Protein AF-A0AAV0P2Z0-F1 (afdb_monomer_lite)

Organism: NCBI:txid586396

Secondary structure (DSSP, 8-state):
-----PPPPPPPPP---------S--------PPPP----------------------PPPPTT--------PPPPPPPHHHHTS-HHHHHHHHHTT-S-HHHHHHHHHHHHHTT--HHHHHHHH---HHHHHHHHHHHHHHHHHHHHHS---------------------------

Foldseek 3Di:
DDDDDDDDD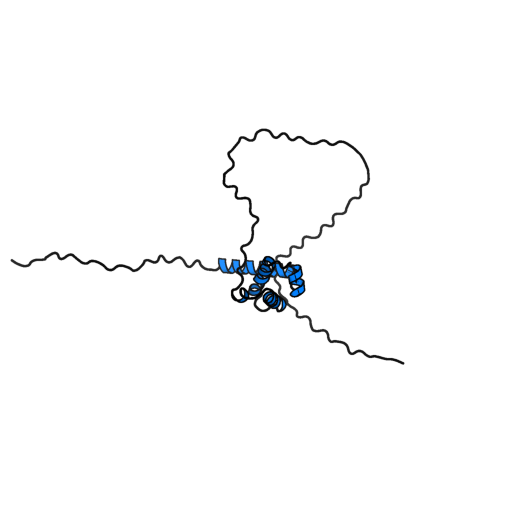DDDDDDDDPPPDDDDDPPDPPPPDDDDDDDDDDDDDDDDPPDPDDDDPDDPPPPDCPDDDDDDDDQDDQPPVCPPDDLVVLLVCLQVVPDDLLNSLSSLVVVVVVPDDQVNSCVSRVQHPVNSVCSNVVSSVVVVVVVVPPPPPDPDPCPDPDDDDDDDDDDDDDDDD

Structure (mmCIF, N/CA/C/O backbone):
data_AF-A0AAV0P2Z0-F1
#
_entry.id   AF-A0AAV0P2Z0-F1
#
loop_
_atom_site.group_PDB
_atom_site.id
_atom_site.type_symbol
_atom_site.label_atom_id
_atom_site.label_alt_id
_atom_site.label_comp_id
_atom_site.label_asym_id
_atom_site.label_entity_id
_atom_site.label_seq_id
_atom_site.pdbx_PDB_ins_code
_atom_site.Cartn_x
_atom_site.Cartn_y
_atom_site.Cartn_z
_atom_site.occupancy
_atom_site.B_iso_or_equiv
_atom_site.auth_seq_id
_atom_site.auth_comp_id
_atom_site.auth_asym_id
_atom_site.auth_atom_id
_atom_site.pdbx_PDB_model_num
ATOM 1 N N . MET A 1 1 ? -0.840 -41.538 45.263 1.00 45.88 1 MET A N 1
ATOM 2 C CA . MET A 1 1 ? 0.218 -40.565 44.922 1.00 45.88 1 MET A CA 1
ATOM 3 C C . MET A 1 1 ? 0.119 -40.271 43.436 1.00 45.88 1 MET A C 1
ATOM 5 O O . MET A 1 1 ? 0.049 -41.212 42.659 1.00 45.88 1 MET A O 1
ATOM 9 N N . LEU A 1 2 ? -0.017 -38.995 43.078 1.00 46.25 2 LEU A N 1
ATOM 10 C CA . LEU A 1 2 ? -0.238 -38.500 41.716 1.00 46.25 2 LEU A CA 1
ATOM 11 C C . LEU A 1 2 ? 1.111 -38.238 41.036 1.00 46.25 2 LEU A C 1
ATOM 13 O O . LEU A 1 2 ? 1.985 -37.640 41.659 1.00 46.25 2 LEU A O 1
ATOM 17 N N . SER A 1 3 ? 1.263 -38.606 39.764 1.00 44.09 3 SER A N 1
ATOM 18 C CA . SER A 1 3 ? 2.261 -37.979 38.892 1.00 44.09 3 SER A CA 1
ATOM 19 C C . SER A 1 3 ? 1.742 -37.924 37.455 1.00 44.09 3 SER A C 1
ATOM 21 O O . SER A 1 3 ? 1.566 -38.953 36.804 1.00 44.09 3 SER A O 1
ATOM 23 N N . LEU A 1 4 ? 1.439 -36.703 37.005 1.00 48.84 4 LEU A N 1
ATOM 24 C CA . LEU A 1 4 ? 1.208 -36.336 35.610 1.00 48.84 4 LEU A CA 1
ATOM 25 C C . LEU A 1 4 ? 2.567 -36.000 34.987 1.00 48.84 4 LEU A C 1
ATOM 27 O O . LEU A 1 4 ? 3.296 -35.175 35.536 1.00 48.84 4 LEU A O 1
ATOM 31 N N . SER A 1 5 ? 2.876 -36.561 33.818 1.00 47.69 5 SER A N 1
ATOM 32 C CA . SER A 1 5 ? 3.979 -36.082 32.981 1.00 47.69 5 SER A CA 1
ATOM 33 C C . SER A 1 5 ? 3.426 -35.555 31.659 1.00 47.69 5 SER A C 1
ATOM 35 O O . SER A 1 5 ? 2.789 -36.281 30.895 1.00 47.69 5 SER A O 1
ATOM 37 N N . ALA A 1 6 ? 3.626 -34.255 31.448 1.00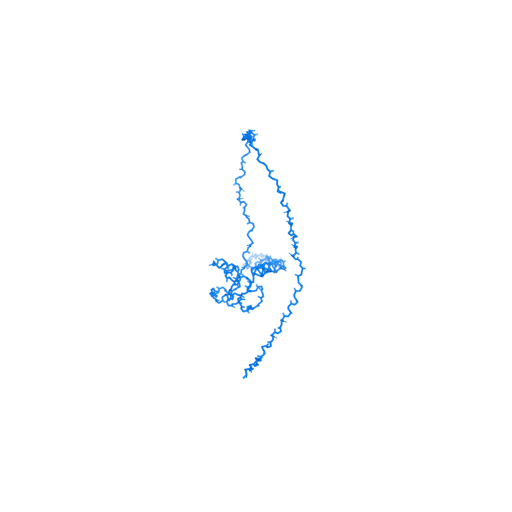 47.88 6 ALA A N 1
ATOM 38 C CA . ALA A 1 6 ? 3.255 -33.505 30.261 1.00 47.88 6 ALA A CA 1
ATOM 39 C C . ALA A 1 6 ? 4.355 -33.640 29.199 1.00 47.88 6 ALA A C 1
ATOM 41 O O . ALA A 1 6 ? 5.512 -33.310 29.458 1.00 47.88 6 ALA A O 1
ATOM 42 N N . ASN A 1 7 ? 3.997 -34.087 27.994 1.00 46.81 7 ASN A N 1
ATOM 43 C CA . ASN A 1 7 ? 4.903 -34.039 26.851 1.00 46.81 7 ASN A CA 1
ATOM 44 C C . ASN A 1 7 ? 4.871 -32.641 26.223 1.00 46.81 7 ASN A C 1
ATOM 46 O O . ASN A 1 7 ? 3.825 -32.143 25.810 1.00 46.81 7 ASN A O 1
ATOM 50 N N . ALA A 1 8 ? 6.047 -32.018 26.205 1.00 43.56 8 ALA A N 1
ATOM 51 C CA . ALA A 1 8 ? 6.292 -30.649 25.789 1.00 43.56 8 ALA A CA 1
ATOM 52 C C . ALA A 1 8 ? 6.184 -30.450 24.265 1.00 43.56 8 ALA A C 1
ATOM 54 O O . ALA A 1 8 ? 6.643 -31.266 23.463 1.00 43.56 8 ALA A O 1
ATOM 55 N N . LEU A 1 9 ? 5.610 -29.304 23.894 1.00 44.38 9 LEU A N 1
ATOM 56 C CA . LEU A 1 9 ? 5.607 -28.725 22.553 1.00 44.38 9 LEU A CA 1
ATOM 57 C C . LEU A 1 9 ? 7.041 -28.415 22.095 1.00 44.38 9 LEU A C 1
ATOM 59 O O . LEU A 1 9 ? 7.838 -27.841 22.837 1.00 44.38 9 LEU A O 1
ATOM 63 N N . LYS A 1 10 ? 7.354 -28.772 20.848 1.00 52.59 10 LYS A N 1
ATOM 64 C CA . LYS A 1 10 ? 8.613 -28.421 20.178 1.00 52.59 10 LYS A CA 1
ATOM 65 C C . LYS A 1 10 ? 8.520 -26.970 19.678 1.00 52.59 10 LYS A C 1
ATOM 67 O O . LYS A 1 10 ? 7.535 -26.653 19.010 1.00 52.59 10 LYS A O 1
ATOM 72 N N . PRO A 1 11 ? 9.501 -26.093 19.950 1.00 46.03 11 PRO A N 1
ATOM 73 C CA . PRO A 1 11 ? 9.499 -24.740 19.408 1.00 46.03 11 PRO A CA 1
ATOM 74 C C . PRO A 1 11 ? 9.797 -24.769 17.905 1.00 46.03 11 PRO A C 1
ATOM 76 O O . PRO A 1 11 ? 10.810 -25.316 17.468 1.00 46.03 11 PRO A O 1
ATOM 79 N N . ILE A 1 12 ? 8.896 -24.178 17.119 1.00 44.00 12 ILE A N 1
ATOM 80 C CA . ILE A 1 12 ? 9.106 -23.896 15.699 1.00 44.00 12 ILE A CA 1
ATOM 81 C C . ILE A 1 12 ? 10.255 -22.896 15.581 1.00 44.00 12 ILE A C 1
ATOM 83 O O . ILE A 1 12 ? 10.275 -21.845 16.218 1.00 44.00 12 ILE A O 1
ATOM 87 N N . THR A 1 13 ? 11.228 -23.283 14.771 1.00 43.44 13 THR A N 1
ATOM 88 C CA . THR A 1 13 ? 12.449 -22.560 14.447 1.00 43.44 13 THR A CA 1
ATOM 89 C C . THR A 1 13 ? 12.164 -21.190 13.839 1.00 43.44 13 THR A C 1
ATOM 91 O O . THR A 1 13 ? 11.443 -21.069 12.849 1.00 43.44 13 THR A O 1
ATOM 94 N N . THR A 1 14 ? 12.799 -20.175 14.414 1.00 42.44 14 THR A N 1
ATOM 95 C CA . THR A 1 14 ? 12.869 -18.788 13.953 1.00 42.44 14 THR A CA 1
ATOM 96 C C . THR A 1 14 ? 13.442 -18.709 12.535 1.00 42.44 14 THR A C 1
ATOM 98 O O . THR A 1 14 ? 14.584 -19.106 12.299 1.00 42.44 14 THR A O 1
ATOM 101 N N . PHE A 1 15 ? 12.667 -18.181 11.587 1.00 42.44 15 PHE A N 1
ATOM 102 C CA . PHE A 1 15 ? 13.142 -17.896 10.235 1.00 42.44 15 PHE A CA 1
ATOM 103 C C . PHE A 1 15 ? 13.958 -16.597 10.260 1.00 42.44 15 PHE A C 1
ATOM 105 O O . PHE A 1 15 ? 13.453 -15.517 10.568 1.00 42.44 15 PHE A O 1
ATOM 112 N N . ASN A 1 16 ? 15.251 -16.732 9.989 1.00 41.06 16 ASN A N 1
ATOM 113 C CA . ASN A 1 16 ? 16.243 -15.669 10.016 1.00 41.06 16 ASN A CA 1
ATOM 114 C C . ASN A 1 16 ? 16.204 -14.909 8.675 1.00 41.06 16 ASN A C 1
ATOM 116 O O . ASN A 1 16 ? 16.797 -15.358 7.697 1.00 41.06 16 ASN A O 1
ATOM 120 N N . HIS A 1 17 ? 15.492 -13.780 8.599 1.00 43.38 17 HIS A N 1
ATOM 121 C CA . HIS A 1 17 ? 15.587 -12.865 7.455 1.00 43.38 17 HIS A CA 1
ATOM 122 C C . HIS A 1 17 ? 16.715 -11.857 7.694 1.00 43.38 17 HIS A C 1
ATOM 124 O O . HIS A 1 17 ? 16.519 -10.768 8.231 1.00 43.38 17 HIS A O 1
ATOM 130 N N . SER A 1 18 ? 17.918 -12.214 7.251 1.00 47.91 18 SER A N 1
ATOM 131 C CA . SER A 1 18 ? 19.000 -11.264 7.022 1.00 47.91 18 SER A CA 1
ATOM 132 C C . SER A 1 18 ? 18.674 -10.418 5.787 1.00 47.91 18 SER A C 1
ATOM 134 O O . SER A 1 18 ? 19.038 -10.777 4.671 1.00 47.91 18 SER A O 1
ATOM 136 N N . ASN A 1 19 ? 17.984 -9.293 5.976 1.00 42.59 19 ASN A N 1
ATOM 137 C CA . ASN A 1 19 ? 17.942 -8.221 4.983 1.00 42.59 19 ASN A CA 1
ATOM 138 C C . ASN A 1 19 ? 18.667 -7.002 5.557 1.00 42.59 19 ASN A C 1
ATOM 140 O O . ASN A 1 19 ? 18.075 -6.093 6.139 1.00 42.59 19 ASN A O 1
ATOM 144 N N . SER A 1 20 ? 19.991 -7.024 5.411 1.00 46.59 20 SER A N 1
ATOM 145 C CA . SER A 1 20 ? 20.863 -5.882 5.659 1.00 46.59 20 SER A CA 1
ATOM 146 C C . SER A 1 20 ? 20.622 -4.815 4.594 1.00 46.59 20 SER A C 1
ATOM 148 O O . SER A 1 20 ? 21.234 -4.839 3.533 1.00 46.59 20 SER A O 1
ATOM 150 N N . PHE A 1 21 ? 19.756 -3.853 4.903 1.00 43.78 21 PHE A N 1
ATOM 151 C CA . PHE A 1 21 ? 19.777 -2.524 4.295 1.00 43.78 21 PHE A CA 1
ATOM 152 C C . PHE A 1 21 ? 19.725 -1.486 5.416 1.00 43.78 21 PHE A C 1
ATOM 154 O O . PHE A 1 21 ? 18.682 -0.954 5.793 1.00 43.78 21 PHE A O 1
ATOM 161 N N . SER A 1 22 ? 20.897 -1.252 5.994 1.00 45.34 22 SER A N 1
ATOM 162 C CA . SER A 1 22 ? 21.173 -0.194 6.956 1.00 45.34 22 SER A CA 1
ATOM 163 C C . SER A 1 22 ? 21.540 1.067 6.180 1.00 45.34 22 SER A C 1
ATOM 165 O O . SER A 1 22 ? 22.601 1.069 5.570 1.00 45.34 22 SER A O 1
ATOM 167 N N . ALA A 1 23 ? 20.698 2.109 6.197 1.00 46.31 23 ALA A N 1
ATOM 168 C CA . ALA A 1 23 ? 21.138 3.514 6.102 1.00 46.31 23 ALA A CA 1
ATOM 169 C C . ALA A 1 23 ? 19.986 4.542 6.173 1.00 46.31 23 ALA A C 1
ATOM 171 O O . ALA A 1 23 ? 19.987 5.461 5.377 1.00 46.31 23 ALA A O 1
ATOM 172 N N . PHE A 1 24 ? 19.025 4.456 7.106 1.00 47.22 24 PHE A N 1
ATOM 173 C CA . PHE A 1 24 ? 18.215 5.646 7.490 1.00 47.22 24 PHE A CA 1
ATOM 174 C C . PHE A 1 24 ? 17.777 5.648 8.964 1.00 47.22 24 PHE A C 1
ATOM 176 O O . PHE A 1 24 ? 16.873 6.379 9.356 1.00 47.22 24 PHE A O 1
ATOM 183 N N . LEU A 1 25 ? 18.428 4.850 9.813 1.00 42.69 25 LEU A N 1
ATOM 184 C CA . LEU A 1 25 ? 18.279 4.981 11.258 1.00 42.69 25 LEU A CA 1
ATOM 185 C C . LEU A 1 25 ? 19.440 5.832 11.756 1.00 42.69 25 LEU A C 1
ATOM 187 O O . LEU A 1 25 ? 20.512 5.310 12.043 1.00 42.69 25 LEU A O 1
ATOM 191 N N . ASN A 1 26 ? 19.227 7.142 11.830 1.00 38.78 26 ASN A N 1
ATOM 192 C CA . ASN A 1 26 ? 19.928 7.937 12.822 1.00 38.78 26 ASN A CA 1
ATOM 193 C C . ASN A 1 26 ? 19.068 7.873 14.095 1.00 38.78 26 ASN A C 1
ATOM 195 O O . ASN A 1 26 ? 18.003 8.493 14.125 1.00 38.78 26 ASN A O 1
ATOM 199 N N . PRO A 1 27 ? 19.428 7.075 15.115 1.00 47.97 27 PRO A N 1
ATOM 200 C CA . PRO A 1 27 ? 18.767 7.162 16.400 1.00 47.97 27 PRO A CA 1
ATOM 201 C C . PRO A 1 27 ? 19.290 8.433 17.066 1.00 47.97 27 PRO A C 1
ATOM 203 O O . PRO A 1 27 ? 20.415 8.466 17.560 1.00 47.97 27 PRO A O 1
ATOM 206 N N . HIS A 1 28 ? 18.504 9.508 17.069 1.00 55.06 28 HIS A N 1
ATOM 207 C CA . HIS A 1 28 ? 18.807 10.602 17.982 1.00 55.06 28 HIS A CA 1
ATOM 208 C C . HIS A 1 28 ? 18.754 10.041 19.413 1.00 55.06 28 HIS A C 1
ATOM 210 O O . HIS A 1 28 ? 17.731 9.457 19.786 1.00 55.06 28 HIS A O 1
ATOM 216 N N . PRO A 1 29 ? 19.828 10.161 20.213 1.00 53.25 29 PRO A N 1
ATOM 217 C CA . PRO A 1 29 ? 19.773 9.771 21.609 1.00 53.25 29 PRO A CA 1
ATOM 218 C C . PRO A 1 29 ? 18.743 10.656 22.314 1.00 53.25 29 PRO A C 1
ATOM 220 O O . PRO A 1 29 ? 18.735 11.877 22.150 1.00 53.25 29 PRO A O 1
ATOM 223 N N . LEU A 1 30 ? 17.863 10.026 23.092 1.00 48.97 30 LEU A N 1
ATOM 224 C CA . LEU A 1 30 ? 16.993 10.710 24.037 1.00 48.97 30 LEU A CA 1
ATOM 225 C C . LEU A 1 30 ? 17.874 11.526 24.987 1.00 48.97 30 LEU A C 1
ATOM 227 O O . LEU A 1 30 ? 18.504 10.978 25.891 1.00 48.97 30 LEU A O 1
ATOM 231 N N . PHE A 1 31 ? 17.928 12.839 24.787 1.00 47.12 31 PHE A N 1
ATOM 232 C CA . PHE A 1 31 ? 18.465 13.741 25.791 1.00 47.12 31 PHE A CA 1
ATOM 233 C C . PHE A 1 31 ? 17.485 13.757 26.968 1.00 47.12 31 PHE A C 1
ATOM 235 O O . PHE A 1 31 ? 16.482 14.469 26.953 1.00 47.12 31 PHE A O 1
ATOM 242 N N . LEU A 1 32 ? 17.765 12.943 27.992 1.00 48.91 32 LEU A N 1
ATOM 243 C CA . LEU A 1 32 ? 17.228 13.162 29.330 1.00 48.91 32 LEU A CA 1
ATOM 244 C C . LEU A 1 32 ? 17.752 14.516 29.814 1.00 48.91 32 LEU A C 1
ATOM 246 O O . LEU A 1 32 ? 18.922 14.651 30.165 1.00 48.91 32 LEU A O 1
ATOM 250 N N . ILE A 1 33 ? 16.883 15.520 29.826 1.00 50.56 33 ILE A N 1
ATOM 251 C CA . ILE A 1 33 ? 17.165 16.803 30.463 1.00 50.56 33 ILE A CA 1
ATOM 252 C C . ILE A 1 33 ? 16.836 16.653 31.960 1.00 50.56 33 ILE A C 1
ATOM 254 O O . ILE A 1 33 ? 15.687 16.346 32.301 1.00 50.56 33 ILE A O 1
ATOM 258 N N . PRO A 1 34 ? 17.798 16.857 32.879 1.00 54.50 34 PRO A N 1
ATOM 259 C CA . PRO A 1 34 ? 17.517 16.913 34.308 1.00 54.50 34 PRO A CA 1
ATOM 260 C C . PRO A 1 34 ? 16.685 18.160 34.618 1.00 54.50 34 PRO A C 1
ATOM 262 O O . PRO A 1 34 ? 17.034 19.263 34.205 1.00 54.50 34 PRO A O 1
ATOM 265 N N . HIS A 1 35 ? 15.599 17.996 35.372 1.00 53.81 35 HIS A N 1
ATOM 266 C CA . HIS A 1 35 ? 14.813 19.110 35.898 1.00 53.81 35 HIS A CA 1
ATOM 267 C C . HIS A 1 35 ? 15.535 19.726 37.111 1.00 53.81 35 HIS A C 1
ATOM 269 O O . HIS A 1 35 ? 15.689 19.031 38.120 1.00 53.81 35 HIS A O 1
ATOM 275 N N . PRO A 1 36 ? 15.932 21.013 37.101 1.00 54.72 36 PRO A N 1
ATOM 276 C CA . PRO A 1 36 ? 16.299 21.698 38.330 1.00 54.72 36 PRO A CA 1
ATOM 277 C C . PRO A 1 36 ? 15.035 22.112 39.094 1.00 54.72 36 PRO A C 1
ATOM 279 O O . PRO A 1 36 ? 14.218 22.917 38.646 1.00 54.72 36 PRO A O 1
ATOM 282 N N . ARG A 1 37 ? 14.889 21.533 40.284 1.00 48.78 37 ARG A N 1
ATOM 283 C CA . ARG A 1 37 ? 13.874 21.861 41.283 1.00 48.78 37 ARG A CA 1
ATOM 284 C C . ARG A 1 37 ? 14.282 23.138 42.015 1.00 48.78 37 ARG A C 1
ATOM 286 O O . ARG A 1 37 ? 14.975 23.051 43.020 1.00 48.78 37 ARG A O 1
ATOM 293 N N . ASN A 1 38 ? 13.799 24.295 41.568 1.00 50.66 38 ASN A N 1
ATOM 294 C CA . ASN A 1 38 ? 13.936 25.541 42.325 1.00 50.66 38 ASN A CA 1
ATOM 295 C C . ASN A 1 38 ? 12.559 26.056 42.751 1.00 50.66 38 ASN A C 1
ATOM 297 O O . ASN A 1 38 ? 11.789 26.611 41.974 1.00 50.66 38 ASN A O 1
ATOM 301 N N . SER A 1 39 ? 12.276 25.839 44.033 1.00 45.78 39 SER A N 1
ATOM 302 C CA . SER A 1 39 ? 11.273 26.558 44.810 1.00 45.78 39 SER A CA 1
ATOM 303 C C . SER A 1 39 ? 11.713 28.012 44.993 1.00 45.78 39 SER A C 1
ATOM 305 O O . SER A 1 39 ? 12.849 28.243 45.398 1.00 45.78 39 SER A O 1
ATOM 307 N N . THR A 1 40 ? 10.826 28.976 44.728 1.00 47.41 40 THR A N 1
ATOM 308 C CA . THR A 1 40 ? 10.463 30.082 45.644 1.00 47.41 40 THR A CA 1
ATOM 309 C C . THR A 1 40 ? 9.533 31.087 44.953 1.00 47.41 40 THR A C 1
ATOM 311 O O . THR A 1 40 ? 9.791 31.560 43.850 1.00 47.41 40 THR A O 1
ATOM 314 N N . LEU A 1 41 ? 8.435 31.424 45.639 1.00 49.25 41 LEU A N 1
ATOM 315 C CA . LEU A 1 41 ? 7.559 32.556 45.337 1.00 49.25 41 LEU A CA 1
ATOM 316 C C . LEU A 1 41 ? 8.367 33.854 45.241 1.00 49.25 41 LEU A C 1
ATOM 318 O O . LEU A 1 41 ? 9.074 34.127 46.204 1.00 49.25 41 LEU A O 1
ATOM 322 N N . LYS A 1 42 ? 8.128 34.697 44.219 1.00 51.38 42 LYS A N 1
ATOM 323 C CA . LYS A 1 42 ? 7.935 36.159 44.367 1.00 51.38 42 LYS A CA 1
ATOM 324 C C . LYS A 1 42 ? 7.086 36.740 43.229 1.00 51.38 42 LYS A C 1
ATOM 326 O O . LYS A 1 42 ? 7.298 36.503 42.048 1.00 51.38 42 LYS A O 1
ATOM 331 N N . THR A 1 43 ? 6.117 37.531 43.659 1.00 48.09 43 THR A N 1
ATOM 332 C CA . THR A 1 43 ? 5.215 38.418 42.925 1.00 48.09 43 THR A CA 1
ATOM 333 C C . THR A 1 43 ? 5.951 39.515 42.140 1.00 48.09 43 THR A C 1
ATOM 335 O O . THR A 1 43 ? 6.863 40.109 42.714 1.00 48.09 43 THR A O 1
ATOM 338 N N . LYS A 1 44 ? 5.462 39.893 40.945 1.00 43.47 44 LYS A N 1
ATOM 339 C CA . LYS A 1 44 ? 4.997 41.257 40.565 1.00 43.47 44 LYS A CA 1
ATOM 340 C C . LYS A 1 44 ? 5.162 41.588 39.069 1.00 43.47 44 LYS A C 1
ATOM 342 O O . LYS A 1 44 ? 6.159 41.270 38.438 1.00 43.47 44 LYS A O 1
ATOM 347 N N . THR A 1 45 ? 4.150 42.329 38.606 1.00 50.06 45 THR A N 1
ATOM 348 C CA . THR A 1 45 ? 4.093 43.281 37.479 1.00 50.06 45 THR A CA 1
ATOM 349 C C . THR A 1 45 ? 4.130 42.747 36.045 1.00 50.06 45 THR A C 1
ATOM 351 O O . THR A 1 45 ? 5.173 42.533 35.443 1.00 50.06 45 THR A O 1
ATOM 354 N N . SER A 1 46 ? 2.918 42.674 35.484 1.00 53.22 46 SER A N 1
ATOM 355 C CA . SER A 1 46 ? 2.596 42.755 34.059 1.00 53.22 46 SER A CA 1
ATOM 356 C C . SER A 1 46 ? 3.219 44.004 33.425 1.00 53.22 46 SER A C 1
ATOM 358 O O . SER A 1 46 ? 2.778 45.118 33.703 1.00 53.22 46 SER A O 1
ATOM 360 N N . ALA A 1 47 ? 4.166 43.809 32.512 1.00 53.81 47 ALA A N 1
ATOM 361 C CA . ALA A 1 47 ? 4.561 44.808 31.528 1.00 53.81 47 ALA A CA 1
ATOM 362 C C . ALA A 1 47 ? 4.391 44.190 30.134 1.00 53.81 47 ALA A C 1
ATOM 364 O O . ALA A 1 47 ? 5.161 43.329 29.716 1.00 53.81 47 ALA A O 1
ATOM 365 N N . LYS A 1 48 ? 3.329 44.599 29.436 1.00 61.88 48 LYS A N 1
ATOM 366 C CA . LYS A 1 48 ? 3.123 44.318 28.011 1.00 61.88 48 LYS A CA 1
ATOM 367 C C . LYS A 1 48 ? 4.097 45.201 27.220 1.00 61.88 48 LYS A C 1
ATOM 369 O O . LYS A 1 48 ? 4.002 46.420 27.375 1.00 61.88 48 LYS A O 1
ATOM 374 N N . PRO A 1 49 ? 4.981 44.678 26.357 1.00 54.22 49 PRO A N 1
ATOM 375 C CA . PRO A 1 49 ? 5.629 45.527 25.371 1.00 54.22 49 PRO A CA 1
ATOM 376 C C . PRO A 1 49 ? 4.621 45.833 24.253 1.00 54.22 49 PRO A C 1
ATOM 378 O O . PRO A 1 49 ? 4.262 44.968 23.458 1.00 54.22 49 PRO A O 1
ATOM 381 N N . ASN A 1 50 ? 4.128 47.072 24.228 1.00 50.25 50 ASN A N 1
ATOM 382 C CA . ASN A 1 50 ? 3.400 47.641 23.097 1.00 50.25 50 ASN A CA 1
ATOM 383 C C . ASN A 1 50 ? 4.423 47.975 22.001 1.00 50.25 50 ASN A C 1
ATOM 385 O O . ASN A 1 50 ? 5.089 49.006 22.068 1.00 50.25 50 ASN A O 1
ATOM 389 N N . ILE A 1 51 ? 4.612 47.065 21.044 1.00 61.59 51 ILE A N 1
ATOM 390 C CA . ILE A 1 51 ? 5.499 47.286 19.898 1.00 61.59 51 ILE A CA 1
ATOM 391 C C . ILE A 1 51 ? 4.671 47.946 18.794 1.00 61.59 51 ILE A C 1
ATOM 393 O O . ILE A 1 51 ? 4.039 47.279 17.978 1.00 61.59 51 ILE A O 1
ATOM 397 N N . SER A 1 52 ? 4.671 49.276 18.785 1.00 57.56 52 SER A N 1
ATOM 398 C CA . SER A 1 52 ? 4.151 50.083 17.682 1.00 57.56 52 SER A CA 1
ATOM 399 C C . SER A 1 52 ? 5.160 50.069 16.528 1.00 57.56 52 SER A C 1
ATOM 401 O O . SER A 1 52 ? 6.100 50.860 16.518 1.00 57.56 52 SER A O 1
ATOM 403 N N . ALA A 1 53 ? 4.993 49.174 15.553 1.00 57.09 53 ALA A N 1
ATOM 404 C CA . ALA A 1 53 ? 5.755 49.213 14.304 1.00 57.09 53 ALA A CA 1
ATOM 405 C C . ALA A 1 53 ? 4.990 50.048 13.265 1.00 57.09 53 ALA A C 1
ATOM 407 O O . ALA A 1 53 ? 4.035 49.583 12.647 1.00 57.09 53 ALA A O 1
ATOM 408 N N . SER A 1 54 ? 5.400 51.307 13.113 1.00 57.50 54 SER A N 1
ATOM 409 C CA . SER A 1 54 ? 4.893 52.232 12.101 1.00 57.50 54 SER A CA 1
ATOM 410 C C . SER A 1 54 ? 5.793 52.202 10.859 1.00 57.50 54 SER A C 1
ATOM 412 O O . SER A 1 54 ? 7.007 52.344 10.983 1.00 57.50 54 SER A O 1
ATOM 414 N N . LEU A 1 55 ? 5.152 52.082 9.688 1.00 56.88 55 LEU A N 1
ATOM 415 C CA . LEU A 1 55 ? 5.614 52.453 8.337 1.00 56.88 55 LEU A CA 1
ATOM 416 C C . LEU A 1 55 ? 6.640 51.535 7.644 1.00 56.88 55 LEU A C 1
ATOM 418 O O . LEU A 1 55 ? 7.817 51.858 7.513 1.00 56.88 55 LEU A O 1
ATOM 422 N N . ILE A 1 56 ? 6.138 50.451 7.045 1.00 63.91 56 ILE A N 1
ATOM 423 C CA . ILE A 1 56 ? 6.743 49.863 5.838 1.00 63.91 56 ILE A CA 1
ATOM 424 C C . ILE A 1 56 ? 6.051 50.519 4.625 1.00 63.91 56 ILE A C 1
ATOM 426 O O . ILE A 1 56 ? 4.816 50.560 4.609 1.00 63.91 56 ILE A O 1
ATOM 430 N N . PRO A 1 57 ? 6.781 51.040 3.617 1.00 59.12 57 PRO A N 1
ATOM 431 C CA . PRO A 1 57 ? 6.180 51.558 2.390 1.00 59.12 57 PRO A CA 1
ATOM 432 C C . PRO A 1 57 ? 5.332 50.480 1.708 1.00 59.12 57 PRO A C 1
ATOM 434 O O . PRO A 1 57 ? 5.778 49.345 1.531 1.00 59.12 57 PRO A O 1
ATOM 437 N N . ALA A 1 58 ? 4.102 50.838 1.336 1.00 60.47 58 ALA A N 1
ATOM 438 C CA . ALA A 1 58 ? 3.144 49.953 0.690 1.00 60.47 58 ALA A CA 1
ATOM 439 C C . ALA A 1 58 ? 3.626 49.552 -0.713 1.00 60.47 58 ALA A C 1
ATOM 441 O O . ALA A 1 58 ? 3.309 50.203 -1.705 1.00 60.47 58 ALA A O 1
ATOM 442 N N . ASN A 1 59 ? 4.383 48.461 -0.802 1.00 66.50 59 ASN A N 1
ATOM 443 C CA . ASN A 1 59 ? 4.536 47.744 -2.058 1.00 66.50 59 ASN A CA 1
ATOM 444 C C . ASN A 1 59 ? 3.270 46.884 -2.243 1.00 66.50 59 ASN A C 1
ATOM 446 O O . ASN A 1 59 ? 2.906 46.169 -1.302 1.00 66.50 59 ASN A O 1
ATOM 450 N N . PRO A 1 60 ? 2.558 46.946 -3.385 1.00 69.25 60 PRO A N 1
ATOM 451 C CA . PRO A 1 60 ? 1.384 46.108 -3.586 1.00 69.25 60 PRO A CA 1
ATOM 452 C C . PRO A 1 60 ? 1.799 44.633 -3.470 1.00 69.25 60 PRO A C 1
ATOM 454 O O . PRO A 1 60 ? 2.754 44.220 -4.138 1.00 69.25 60 PRO A O 1
ATOM 457 N N . PRO A 1 61 ? 1.128 43.826 -2.626 1.00 64.81 61 PRO A N 1
ATOM 458 C CA . PRO A 1 61 ? 1.473 42.422 -2.491 1.00 64.81 61 PRO A CA 1
ATOM 459 C C . PRO A 1 61 ? 1.297 41.730 -3.851 1.00 64.81 61 PRO A C 1
ATOM 461 O O . PRO A 1 61 ? 0.294 41.968 -4.537 1.00 64.81 61 PRO A O 1
ATOM 464 N N . PRO A 1 62 ? 2.252 40.884 -4.277 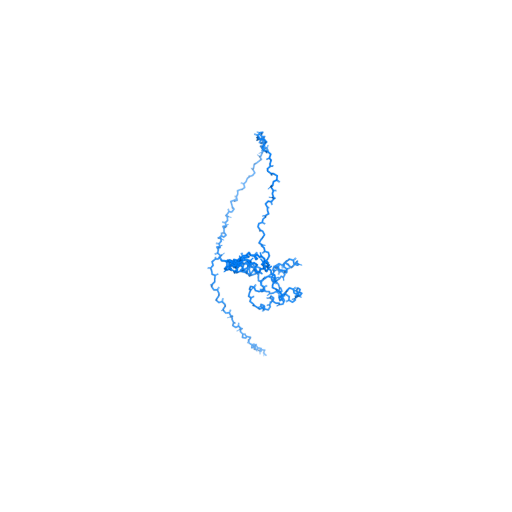1.00 65.94 62 PRO A N 1
ATOM 465 C CA . PRO A 1 62 ? 2.113 40.130 -5.514 1.00 65.94 62 PRO A CA 1
ATOM 466 C C . PRO A 1 62 ? 0.832 39.288 -5.448 1.00 65.94 62 PRO A C 1
ATOM 468 O O . PRO A 1 62 ? 0.637 38.504 -4.523 1.00 65.94 62 PRO A O 1
ATOM 471 N N . LYS A 1 63 ? -0.043 39.433 -6.451 1.00 67.00 63 LYS A N 1
ATOM 472 C CA . LYS A 1 63 ? -1.363 38.772 -6.546 1.00 67.00 63 LYS A CA 1
ATOM 473 C C . LYS A 1 63 ? -1.312 37.237 -6.705 1.00 67.00 63 LYS A C 1
ATOM 475 O O . LYS A 1 63 ? -2.326 36.633 -7.020 1.00 67.00 63 LYS A O 1
ATOM 480 N N . ASN A 1 64 ? -0.160 36.602 -6.488 1.00 63.00 64 ASN A N 1
ATOM 481 C CA . ASN A 1 64 ? 0.049 35.164 -6.677 1.00 63.00 64 ASN A CA 1
ATOM 482 C C . ASN A 1 64 ? 0.728 34.508 -5.466 1.00 63.00 64 ASN A C 1
ATOM 484 O O . ASN A 1 64 ? 1.625 33.682 -5.618 1.00 63.00 64 ASN A O 1
ATOM 488 N N . LEU A 1 65 ? 0.305 34.855 -4.249 1.00 64.88 65 LEU A N 1
ATOM 489 C CA . LEU A 1 65 ? 0.624 34.043 -3.075 1.00 64.88 65 LEU A CA 1
ATOM 490 C C . LEU A 1 65 ? -0.298 32.817 -3.074 1.00 64.88 65 LEU A C 1
ATOM 492 O O . LEU A 1 65 ? -1.295 32.774 -2.358 1.00 64.88 65 LEU A O 1
ATOM 496 N N . GLN A 1 66 ? 0.019 31.825 -3.913 1.00 73.44 66 GLN A N 1
ATOM 497 C CA . GLN A 1 66 ? -0.466 30.464 -3.686 1.00 73.44 66 GLN A CA 1
ATOM 498 C C . GLN A 1 66 ? -0.056 30.097 -2.251 1.00 73.44 66 GLN A C 1
ATOM 500 O O . GLN A 1 66 ? 1.139 30.156 -1.942 1.00 73.44 66 GLN A O 1
ATOM 505 N N . PRO A 1 67 ? -1.005 29.802 -1.345 1.00 80.06 67 PRO A N 1
ATOM 506 C CA . PRO A 1 67 ? -0.658 29.435 0.017 1.00 80.06 67 PRO A CA 1
ATOM 507 C C . PRO A 1 67 ? 0.266 28.223 -0.039 1.00 80.06 67 PRO A C 1
ATOM 509 O O . PRO A 1 67 ? -0.026 27.268 -0.761 1.00 80.06 67 PRO A O 1
ATOM 512 N N . TYR A 1 68 ? 1.381 28.286 0.695 1.00 80.69 68 TYR A N 1
ATOM 513 C CA . TYR A 1 68 ? 2.325 27.181 0.809 1.00 80.69 68 TYR A CA 1
ATOM 514 C C . TYR A 1 68 ? 1.551 25.902 1.127 1.00 80.69 68 TYR A C 1
ATOM 516 O O . TYR A 1 68 ? 0.972 25.758 2.205 1.00 80.69 68 TYR A O 1
ATOM 524 N N . GLN A 1 69 ? 1.504 24.995 0.156 1.00 82.94 69 GLN A N 1
ATOM 525 C CA . GLN A 1 69 ? 0.994 23.658 0.372 1.00 82.94 69 GLN A CA 1
ATOM 526 C C . GLN A 1 69 ? 2.166 22.831 0.893 1.00 82.94 69 GLN A C 1
ATOM 528 O O . GLN A 1 69 ? 3.191 22.750 0.210 1.00 82.94 69 GLN A O 1
ATOM 533 N N . PRO A 1 70 ? 2.046 22.212 2.080 1.00 81.25 70 PRO A N 1
ATOM 534 C CA . PRO A 1 70 ? 2.997 21.199 2.501 1.00 81.25 70 PRO A CA 1
ATOM 535 C C . PRO A 1 70 ? 3.154 20.168 1.387 1.00 81.25 70 PRO A C 1
ATOM 537 O O . PRO A 1 70 ? 2.165 19.788 0.753 1.00 81.25 70 PRO A O 1
ATOM 540 N N . PHE A 1 71 ? 4.385 19.720 1.152 1.00 61.94 71 PHE A N 1
ATOM 541 C CA . PHE A 1 71 ? 4.652 18.702 0.147 1.00 61.94 71 PHE A CA 1
ATOM 542 C C . PHE A 1 71 ? 3.797 17.462 0.432 1.00 61.94 71 PHE A C 1
ATOM 544 O O . PHE A 1 71 ? 3.974 16.785 1.445 1.00 61.94 71 PHE A O 1
ATOM 551 N N . ARG A 1 72 ? 2.843 17.188 -0.460 1.00 63.88 72 ARG A N 1
ATOM 552 C CA . ARG A 1 72 ? 2.080 15.943 -0.472 1.00 63.88 72 ARG A CA 1
ATOM 553 C C . ARG A 1 72 ? 2.694 15.078 -1.561 1.00 63.88 72 ARG A C 1
ATOM 555 O O . ARG A 1 72 ? 2.558 15.442 -2.730 1.00 63.88 72 ARG A O 1
ATOM 562 N N . PRO A 1 73 ? 3.396 13.989 -1.213 1.00 59.28 73 PRO A N 1
ATOM 563 C CA . PRO A 1 73 ? 3.911 13.096 -2.232 1.00 59.28 73 PRO A CA 1
ATOM 564 C C . PRO A 1 73 ? 2.758 12.615 -3.123 1.00 59.28 73 PRO A C 1
ATOM 566 O O . PRO A 1 73 ? 1.655 12.371 -2.615 1.00 59.28 73 PRO A O 1
ATOM 569 N N . PRO A 1 74 ? 2.982 12.519 -4.445 1.00 64.12 74 PRO A N 1
ATOM 570 C CA . PRO A 1 74 ? 1.974 11.997 -5.349 1.00 64.12 74 PRO A CA 1
ATOM 571 C C . PRO A 1 74 ? 1.597 10.579 -4.895 1.00 64.12 74 PRO A C 1
ATOM 573 O O . PRO A 1 74 ? 2.482 9.803 -4.523 1.00 64.12 74 PRO A O 1
ATOM 576 N N . PRO A 1 75 ? 0.301 10.233 -4.870 1.00 65.12 75 PRO A N 1
ATOM 577 C CA . PRO A 1 75 ? -0.117 8.900 -4.475 1.00 65.12 75 PRO A CA 1
ATOM 578 C C . PRO A 1 75 ? 0.458 7.879 -5.458 1.00 65.12 75 PRO A C 1
ATOM 580 O O . PRO A 1 75 ? 0.262 8.011 -6.667 1.00 65.12 75 PRO A O 1
ATOM 583 N N . SER A 1 76 ? 1.132 6.849 -4.942 1.00 68.94 76 SER A N 1
ATOM 584 C CA . SER A 1 76 ? 1.506 5.691 -5.753 1.00 68.94 76 SER A CA 1
ATOM 585 C C . SER A 1 76 ? 0.233 5.077 -6.345 1.00 68.94 76 SER A C 1
ATOM 587 O O . SER A 1 76 ? -0.712 4.809 -5.592 1.00 68.94 76 SER A O 1
ATOM 589 N N . PRO A 1 77 ? 0.157 4.880 -7.670 1.00 80.00 77 PRO A N 1
ATOM 590 C CA . PRO A 1 77 ? -1.021 4.294 -8.284 1.00 80.00 77 PRO A CA 1
ATOM 591 C C . PRO A 1 77 ? -1.202 2.862 -7.774 1.00 80.00 77 PRO A C 1
ATOM 593 O O . PRO A 1 77 ? -0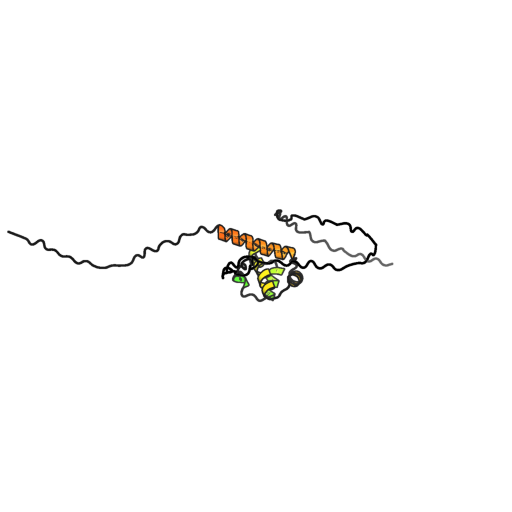.268 2.060 -7.777 1.00 80.00 77 PRO A O 1
ATOM 596 N N . LEU A 1 78 ? -2.415 2.540 -7.326 1.00 83.75 78 LEU A N 1
ATOM 597 C CA . LEU A 1 78 ? -2.755 1.186 -6.911 1.00 83.75 78 LEU A CA 1
ATOM 598 C C . LEU A 1 78 ? -2.657 0.253 -8.132 1.00 83.75 78 LEU A C 1
ATOM 600 O O . LEU A 1 78 ? -3.258 0.564 -9.166 1.00 83.75 78 LEU A O 1
ATOM 604 N N . PRO A 1 79 ? -1.940 -0.883 -8.054 1.00 83.94 79 PRO A N 1
ATOM 605 C CA . PRO A 1 79 ? -1.879 -1.828 -9.162 1.00 83.94 79 PRO A CA 1
ATOM 606 C C . PRO A 1 79 ? -3.275 -2.293 -9.592 1.00 83.94 79 PRO A C 1
ATOM 608 O O . PRO A 1 79 ? -4.116 -2.607 -8.749 1.00 83.94 79 PRO A O 1
ATOM 611 N N . ALA A 1 80 ? -3.505 -2.407 -10.905 1.00 85.25 80 ALA A N 1
ATOM 612 C CA . ALA A 1 80 ? -4.814 -2.769 -11.468 1.00 85.25 80 ALA A CA 1
ATOM 613 C C . ALA A 1 80 ? -5.364 -4.107 -10.940 1.00 85.25 80 ALA A C 1
ATOM 615 O O . ALA A 1 80 ? -6.571 -4.288 -10.844 1.00 85.25 80 ALA A O 1
ATOM 616 N N . LYS A 1 81 ? -4.481 -5.032 -10.541 1.00 88.00 81 LYS A N 1
ATOM 617 C CA . LYS A 1 81 ? -4.866 -6.319 -9.943 1.00 88.00 81 LYS A CA 1
ATOM 618 C C . LYS A 1 81 ? -5.529 -6.203 -8.565 1.00 88.00 81 LYS A C 1
ATOM 620 O O . LYS A 1 81 ? -6.212 -7.130 -8.154 1.00 88.00 81 LYS A O 1
ATOM 625 N N . TYR A 1 82 ? -5.325 -5.093 -7.857 1.00 90.25 82 TYR A N 1
ATOM 626 C CA . TYR A 1 82 ? -5.877 -4.873 -6.519 1.00 90.25 82 TYR A CA 1
ATOM 627 C C . TYR A 1 82 ? -6.951 -3.780 -6.476 1.00 90.25 82 TYR A C 1
ATOM 629 O O . TYR A 1 82 ? -7.616 -3.618 -5.454 1.00 90.25 82 TYR A O 1
ATOM 637 N N . SER A 1 83 ? -7.152 -3.034 -7.567 1.00 87.38 83 SER A N 1
ATOM 638 C CA . SER A 1 83 ? -8.134 -1.946 -7.606 1.00 87.38 83 SER A CA 1
ATOM 639 C C . SER A 1 83 ? -9.580 -2.437 -7.532 1.00 87.38 83 SER A C 1
ATOM 641 O O . SER A 1 83 ? -10.418 -1.745 -6.959 1.00 87.38 83 SER A O 1
ATOM 643 N N . SER A 1 84 ? -9.866 -3.633 -8.050 1.00 91.94 84 SER A N 1
ATOM 644 C CA . SER A 1 84 ? -11.189 -4.266 -7.996 1.00 91.94 84 SER A CA 1
ATOM 645 C C . SER A 1 84 ? -11.470 -5.033 -6.701 1.00 91.94 84 SER A C 1
ATOM 647 O O . SER A 1 84 ? -12.612 -5.427 -6.482 1.00 91.94 84 SER A O 1
ATOM 649 N N . LEU A 1 85 ? -10.456 -5.262 -5.859 1.00 93.81 85 LEU A N 1
ATOM 650 C CA . LEU A 1 85 ? -10.636 -5.947 -4.579 1.00 93.81 85 LEU A CA 1
ATOM 651 C C . LEU A 1 85 ? -11.359 -5.043 -3.582 1.00 93.81 85 LEU A C 1
ATOM 653 O O . LEU A 1 85 ? -11.106 -3.834 -3.544 1.00 93.81 85 LEU A O 1
ATOM 657 N N . ASP A 1 86 ? -12.209 -5.645 -2.754 1.00 94.88 86 ASP A N 1
ATOM 658 C CA . ASP A 1 86 ? -12.824 -4.989 -1.607 1.00 94.88 86 ASP A CA 1
ATOM 659 C C . ASP A 1 86 ? -11.818 -4.834 -0.451 1.00 94.88 86 ASP A C 1
ATOM 661 O O . ASP A 1 86 ? -10.716 -5.390 -0.465 1.00 94.88 86 ASP A O 1
ATOM 665 N N . ALA A 1 87 ? -12.171 -4.043 0.564 1.00 94.25 87 ALA A N 1
ATOM 666 C CA . ALA A 1 87 ? -11.260 -3.754 1.671 1.00 94.25 87 ALA A CA 1
ATOM 667 C C . ALA A 1 87 ? -10.843 -5.021 2.443 1.00 94.25 87 ALA A C 1
ATOM 669 O O . ALA A 1 87 ? -9.685 -5.137 2.846 1.00 94.25 87 ALA A O 1
ATOM 670 N N . ALA A 1 88 ? -11.752 -5.992 2.596 1.00 95.56 88 ALA A N 1
ATOM 671 C CA . ALA A 1 88 ? -11.466 -7.254 3.271 1.00 95.56 88 ALA A CA 1
ATOM 672 C C . ALA A 1 88 ? -10.435 -8.093 2.501 1.00 95.56 88 ALA A C 1
ATOM 674 O O . ALA A 1 88 ? -9.430 -8.496 3.088 1.00 95.56 88 ALA A O 1
ATOM 675 N N . ALA A 1 89 ? -10.604 -8.275 1.185 1.00 96.06 89 ALA A N 1
ATOM 676 C CA . ALA A 1 89 ? -9.620 -8.993 0.378 1.00 96.06 89 ALA A CA 1
ATOM 677 C C . ALA A 1 89 ? -8.269 -8.263 0.327 1.00 96.06 89 ALA A C 1
ATOM 679 O O . ALA A 1 89 ? -7.215 -8.894 0.314 1.00 96.06 89 ALA A O 1
ATOM 680 N N . ARG A 1 90 ? -8.253 -6.924 0.346 1.00 96.19 90 ARG A N 1
ATOM 681 C CA . ARG A 1 90 ? -6.993 -6.160 0.427 1.00 96.19 90 ARG A CA 1
ATOM 682 C C . ARG A 1 90 ? -6.268 -6.375 1.756 1.00 96.19 90 ARG A C 1
ATOM 684 O O . ARG A 1 90 ? -5.043 -6.489 1.761 1.00 96.19 90 ARG A O 1
ATOM 691 N N . LEU A 1 91 ? -7.002 -6.451 2.866 1.00 97.00 91 LEU A N 1
ATOM 692 C CA . LEU A 1 91 ? -6.440 -6.800 4.173 1.00 97.00 91 LEU A CA 1
ATOM 693 C C . LEU A 1 91 ? -5.917 -8.242 4.195 1.00 97.00 91 LEU A C 1
ATOM 695 O O . LEU A 1 91 ? -4.858 -8.483 4.768 1.00 97.00 91 LEU A O 1
ATOM 699 N N . GLU A 1 92 ? -6.591 -9.175 3.522 1.00 97.12 92 GLU A N 1
ATOM 700 C CA . GLU A 1 92 ? -6.121 -10.557 3.361 1.00 97.12 92 GLU A CA 1
ATOM 701 C C . GLU A 1 92 ? -4.819 -10.642 2.548 1.00 97.12 92 GLU A C 1
ATOM 703 O O . GLU A 1 92 ? -3.887 -11.357 2.920 1.00 97.12 92 GLU A O 1
ATOM 708 N N . VAL A 1 93 ? -4.697 -9.864 1.468 1.00 96.62 93 VAL A N 1
ATOM 709 C CA . VAL A 1 93 ? -3.446 -9.767 0.694 1.00 96.62 93 VAL A CA 1
ATOM 710 C C . VAL A 1 93 ? -2.297 -9.258 1.570 1.00 96.62 93 VAL A C 1
ATOM 712 O O . VAL A 1 93 ? -1.183 -9.780 1.492 1.00 96.62 93 VAL A O 1
ATOM 715 N N . LEU A 1 94 ? -2.554 -8.264 2.426 1.00 96.88 94 LEU A N 1
ATOM 716 C CA . LEU A 1 94 ? -1.553 -7.737 3.356 1.00 96.88 94 LEU A CA 1
ATOM 717 C C . LEU A 1 94 ? -1.191 -8.742 4.457 1.00 96.88 94 LEU A C 1
ATOM 719 O O . LEU A 1 94 ? -0.006 -8.927 4.732 1.00 96.88 94 LEU A O 1
ATOM 723 N N . SER A 1 95 ? -2.174 -9.413 5.062 1.00 97.12 95 SER A N 1
ATOM 724 C CA . SER A 1 95 ? -1.938 -10.373 6.149 1.00 97.12 95 SER A CA 1
ATOM 725 C C . SER A 1 95 ? -1.152 -11.597 5.671 1.00 97.12 95 SER A C 1
ATOM 727 O O . SER A 1 95 ? -0.208 -12.034 6.330 1.00 97.12 95 SER A O 1
ATOM 729 N N . SER A 1 96 ? -1.475 -12.095 4.477 1.00 96.50 96 SER A N 1
ATOM 730 C CA . SER A 1 96 ? -0.766 -13.199 3.823 1.00 96.50 96 SER A CA 1
ATOM 731 C C . SER A 1 96 ? 0.560 -12.787 3.175 1.00 96.50 9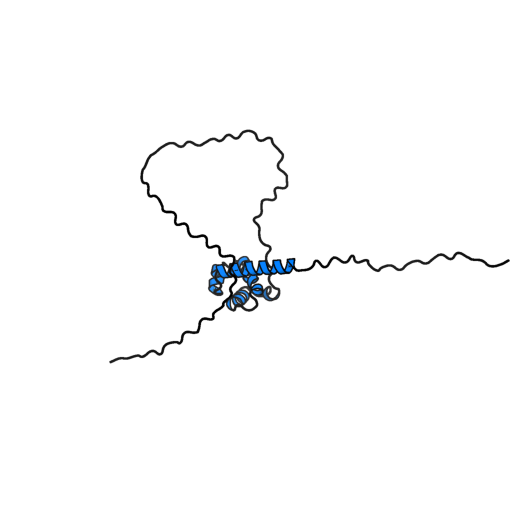6 SER A C 1
ATOM 733 O O . SER A 1 96 ? 1.323 -13.658 2.755 1.00 96.50 96 SER A O 1
ATOM 735 N N . ARG A 1 97 ? 0.860 -11.478 3.092 1.00 94.19 97 ARG A N 1
ATOM 736 C CA . ARG A 1 97 ? 2.003 -10.915 2.347 1.00 94.19 97 ARG A CA 1
ATOM 737 C C . ARG A 1 97 ? 2.059 -11.441 0.902 1.00 94.19 97 ARG A C 1
ATOM 739 O O . ARG A 1 97 ? 3.127 -11.752 0.375 1.00 94.19 97 ARG A O 1
ATOM 746 N N . ALA A 1 98 ? 0.896 -11.560 0.259 1.00 91.88 98 ALA A N 1
ATOM 747 C CA . ALA A 1 98 ? 0.760 -12.177 -1.054 1.00 91.88 98 ALA A CA 1
ATOM 748 C C . ALA A 1 98 ? 1.257 -11.261 -2.188 1.00 91.88 98 ALA A C 1
ATOM 750 O O . ALA A 1 98 ? 0.569 -10.337 -2.630 1.00 91.88 98 ALA A O 1
ATOM 751 N N . GLY A 1 99 ? 2.447 -11.565 -2.710 1.00 90.12 99 GLY A N 1
ATOM 752 C CA . GLY A 1 99 ? 3.058 -10.885 -3.854 1.00 90.12 99 GLY A CA 1
ATOM 753 C C . GLY A 1 99 ? 4.385 -10.220 -3.506 1.00 90.12 99 GLY A C 1
ATOM 754 O O . GLY A 1 99 ? 4.984 -10.485 -2.465 1.00 90.12 99 GLY A O 1
ATOM 755 N N . LEU A 1 100 ? 4.874 -9.358 -4.399 1.00 94.56 100 LEU A N 1
ATOM 756 C CA . LEU A 1 100 ? 6.085 -8.588 -4.122 1.00 94.56 100 LEU A CA 1
ATOM 757 C C . LEU A 1 100 ? 5.758 -7.405 -3.210 1.00 94.56 100 LEU A C 1
ATOM 759 O O . LEU A 1 100 ? 4.706 -6.779 -3.330 1.00 94.56 100 LEU A O 1
ATOM 763 N N . TRP A 1 101 ? 6.698 -7.057 -2.330 1.00 95.31 101 TRP A N 1
ATOM 764 C CA . TRP A 1 101 ? 6.485 -6.037 -1.298 1.00 95.31 101 TRP A CA 1
ATOM 765 C C . TRP A 1 101 ? 6.021 -4.683 -1.844 1.00 95.31 101 TRP A C 1
ATOM 767 O O . TRP A 1 101 ? 5.171 -4.030 -1.248 1.00 95.31 101 TRP A O 1
ATOM 777 N N . TYR A 1 102 ? 6.527 -4.285 -3.011 1.00 93.69 102 TYR A N 1
ATOM 778 C CA . TYR A 1 102 ? 6.167 -3.028 -3.663 1.00 93.69 102 TYR A CA 1
ATOM 779 C C . TYR A 1 102 ? 4.817 -3.086 -4.390 1.00 93.69 102 TYR A C 1
ATOM 781 O O . TYR A 1 102 ? 4.286 -2.047 -4.764 1.00 93.69 102 TYR A O 1
ATOM 789 N N . GLU A 1 103 ? 4.258 -4.277 -4.618 1.00 93.69 103 GLU A N 1
ATOM 790 C CA . GLU A 1 103 ? 2.947 -4.431 -5.248 1.00 93.69 103 GLU A CA 1
ATOM 791 C C . GLU A 1 103 ? 1.823 -4.294 -4.225 1.00 93.69 103 GLU A C 1
ATOM 793 O O . GLU A 1 103 ? 0.812 -3.662 -4.522 1.00 93.69 103 GLU A O 1
ATOM 798 N N . TYR A 1 104 ? 1.989 -4.869 -3.029 1.00 94.94 104 TYR A N 1
ATOM 799 C CA . TYR A 1 104 ? 0.987 -4.759 -1.968 1.00 94.94 104 TYR A CA 1
ATOM 800 C C . TYR A 1 104 ? 1.169 -3.504 -1.101 1.00 94.94 104 TYR A C 1
ATOM 802 O O . TYR A 1 104 ? 0.213 -3.071 -0.466 1.00 94.94 104 TYR A O 1
ATOM 810 N N . ALA A 1 105 ? 2.347 -2.867 -1.081 1.00 95.88 105 ALA A N 1
ATOM 811 C CA . ALA A 1 105 ? 2.574 -1.640 -0.306 1.00 95.88 105 ALA A CA 1
ATOM 812 C C . ALA A 1 105 ? 1.568 -0.500 -0.603 1.00 95.88 105 ALA A C 1
ATOM 814 O O . ALA A 1 105 ? 1.092 0.116 0.354 1.00 95.88 105 ALA A O 1
ATOM 815 N N . PRO A 1 106 ? 1.160 -0.232 -1.863 1.00 95.12 106 PRO A N 1
ATOM 816 C CA . PRO A 1 106 ? 0.124 0.761 -2.165 1.00 95.12 106 PRO A CA 1
ATOM 817 C C . PRO A 1 106 ? -1.256 0.448 -1.559 1.00 95.12 106 PRO A C 1
ATOM 819 O O . PRO A 1 106 ? -2.079 1.352 -1.422 1.00 95.12 106 PRO A O 1
ATOM 822 N N . LEU A 1 107 ? -1.529 -0.800 -1.150 1.00 95.56 107 LEU A N 1
ATOM 823 C CA . LEU A 1 107 ? -2.776 -1.140 -0.454 1.00 95.56 107 LEU A CA 1
ATOM 824 C C . LEU A 1 107 ? -2.863 -0.447 0.904 1.00 95.56 107 LEU A C 1
ATOM 826 O O . LEU A 1 107 ? -3.948 -0.036 1.297 1.00 95.56 107 LEU A O 1
ATOM 830 N N . ILE A 1 108 ? -1.731 -0.256 1.588 1.00 96.00 108 ILE A N 1
ATOM 831 C CA . ILE A 1 108 ? -1.676 0.415 2.892 1.00 96.00 108 ILE A CA 1
ATOM 832 C C . ILE A 1 108 ? -2.178 1.856 2.752 1.00 96.00 108 ILE A C 1
ATOM 834 O O . ILE A 1 108 ? -3.058 2.288 3.493 1.00 96.00 108 ILE A O 1
ATOM 838 N N . THR A 1 109 ? -1.678 2.599 1.759 1.00 94.44 109 THR A N 1
ATOM 839 C CA . THR A 1 109 ? -2.126 3.980 1.524 1.00 94.44 109 THR A CA 1
ATOM 840 C C . THR A 1 109 ? -3.560 4.039 1.001 1.00 94.44 109 THR A C 1
ATOM 842 O O . THR A 1 109 ? -4.283 4.972 1.349 1.00 94.44 109 THR A O 1
ATOM 845 N N . SER A 1 110 ? -4.003 3.048 0.217 1.00 94.50 110 SER A N 1
ATOM 846 C CA . SER A 1 110 ? -5.402 2.944 -0.219 1.00 94.50 110 SER A CA 1
ATOM 847 C C . SER A 1 110 ? -6.355 2.737 0.960 1.00 94.50 110 SER A C 1
ATOM 849 O O . SER A 1 110 ? -7.327 3.476 1.086 1.00 94.50 110 SER A O 1
ATOM 851 N N . LEU A 1 111 ? -6.050 1.801 1.862 1.00 95.38 111 LEU A N 1
ATOM 852 C CA . LEU A 1 111 ? -6.861 1.514 3.049 1.00 95.38 111 LEU A CA 1
ATOM 853 C C . LEU A 1 111 ? -6.904 2.714 4.006 1.00 95.38 111 LEU A C 1
ATOM 855 O O . LEU A 1 111 ? -7.970 3.066 4.504 1.00 95.38 111 LEU A O 1
ATOM 859 N N . ILE A 1 112 ? -5.781 3.414 4.203 1.00 95.25 112 ILE A N 1
ATOM 860 C CA . ILE A 1 112 ? -5.757 4.644 5.014 1.00 95.25 112 ILE A CA 1
ATOM 861 C C . ILE A 1 112 ? -6.680 5.718 4.424 1.00 95.25 112 ILE A C 1
ATOM 863 O O . ILE A 1 112 ? -7.402 6.392 5.158 1.00 95.25 112 ILE A O 1
ATOM 867 N N . ARG A 1 113 ? -6.703 5.869 3.094 1.00 91.81 113 ARG A N 1
ATOM 868 C CA . ARG A 1 113 ? -7.606 6.811 2.410 1.00 91.81 113 ARG A CA 1
ATOM 869 C C . ARG A 1 113 ? -9.078 6.410 2.513 1.00 91.81 113 ARG A C 1
ATOM 871 O O . ARG A 1 113 ? -9.933 7.288 2.466 1.00 91.81 113 ARG A O 1
ATOM 878 N N . GLU A 1 114 ? -9.357 5.120 2.657 1.00 93.00 114 GLU A N 1
ATOM 879 C CA . GLU A 1 114 ? -10.699 4.566 2.879 1.00 93.00 114 GLU A CA 1
ATOM 880 C C . GLU A 1 114 ? -11.158 4.669 4.342 1.00 93.00 114 GLU A C 1
ATOM 882 O O . GLU A 1 114 ? -12.315 4.385 4.640 1.00 93.00 114 GLU A O 1
ATOM 887 N N . GLY A 1 115 ? -10.288 5.132 5.246 1.00 95.44 115 GLY A N 1
ATOM 888 C CA . GLY A 1 115 ? -10.619 5.400 6.646 1.00 95.44 115 GLY A CA 1
ATOM 889 C C . GLY A 1 115 ? -10.035 4.402 7.643 1.00 95.44 115 GLY A C 1
ATOM 890 O O . GLY A 1 115 ? -10.294 4.531 8.839 1.00 95.44 115 GLY A O 1
ATOM 891 N N . TYR A 1 116 ? -9.222 3.439 7.201 1.00 96.81 116 TYR A N 1
ATOM 892 C CA . TYR A 1 116 ? -8.538 2.530 8.118 1.00 96.81 116 TYR A CA 1
ATOM 893 C C . TYR A 1 116 ? -7.397 3.247 8.843 1.00 96.81 116 TYR A C 1
ATOM 895 O O . TYR A 1 116 ? -6.472 3.782 8.230 1.00 96.81 116 TYR A O 1
ATOM 903 N N . ALA A 1 117 ? -7.430 3.230 10.174 1.00 97.25 117 ALA A N 1
ATOM 904 C CA . ALA A 1 117 ? -6.305 3.702 10.970 1.00 97.25 117 ALA A CA 1
ATOM 905 C C . ALA A 1 117 ? -5.104 2.742 10.817 1.00 97.25 117 ALA A C 1
ATOM 907 O O . ALA A 1 117 ? -5.311 1.526 10.801 1.00 97.25 117 ALA A O 1
ATOM 908 N N . PRO A 1 118 ? -3.851 3.237 10.791 1.00 96.88 118 PRO A N 1
ATOM 909 C CA . PRO A 1 118 ? -2.663 2.379 10.722 1.00 96.88 118 PRO A CA 1
ATOM 910 C C . PRO A 1 118 ? -2.608 1.308 11.821 1.00 96.88 118 PRO A C 1
ATOM 912 O O . PRO A 1 118 ? -2.179 0.188 11.561 1.00 96.88 118 PRO A O 1
ATOM 915 N N . SER A 1 119 ? -3.095 1.624 13.027 1.00 97.62 119 SER A N 1
ATOM 916 C CA . SER A 1 119 ? -3.206 0.667 14.135 1.00 97.62 119 SER A CA 1
ATOM 917 C C . SER A 1 119 ? -4.198 -0.461 13.842 1.00 97.62 119 SER A C 1
ATOM 919 O O . SER A 1 119 ? -3.904 -1.615 14.116 1.00 97.62 119 SER A O 1
ATOM 921 N N . SER A 1 120 ? -5.336 -0.157 13.212 1.00 97.69 120 SER A N 1
ATOM 922 C CA . SER A 1 120 ? -6.318 -1.175 12.815 1.00 97.69 120 SER A CA 1
ATOM 923 C C . SER A 1 120 ? -5.769 -2.094 11.717 1.00 97.69 120 SER A C 1
ATOM 925 O O . SER A 1 120 ? -5.999 -3.300 11.743 1.00 97.69 120 SER A O 1
ATOM 927 N N . ILE A 1 121 ? -4.982 -1.551 10.780 1.00 97.69 121 ILE A N 1
ATOM 928 C CA . ILE A 1 121 ? -4.282 -2.362 9.772 1.00 97.69 121 ILE A CA 1
ATOM 929 C C . ILE A 1 121 ? -3.269 -3.292 10.451 1.00 97.69 121 ILE A C 1
ATOM 931 O O . ILE A 1 121 ? -3.188 -4.466 10.095 1.00 97.69 121 ILE A O 1
ATOM 935 N N . GLU A 1 122 ? -2.516 -2.798 11.435 1.00 98.12 122 GLU A N 1
ATOM 936 C CA . GLU A 1 122 ? -1.559 -3.598 12.207 1.00 98.12 122 GLU A CA 1
ATOM 937 C C . GLU A 1 122 ? -2.242 -4.743 12.963 1.00 98.12 122 GLU A C 1
ATOM 939 O O . GLU A 1 122 ? -1.774 -5.875 12.893 1.00 98.12 122 GLU A O 1
ATOM 944 N N . GLU A 1 123 ? -3.378 -4.486 13.609 1.00 97.62 123 GLU A N 1
ATOM 945 C CA . GLU A 1 123 ? -4.148 -5.505 14.334 1.00 97.62 123 GLU A CA 1
ATOM 946 C C . GLU A 1 123 ? -4.608 -6.659 13.430 1.00 97.62 123 GLU A C 1
ATOM 948 O O . GLU A 1 123 ? -4.575 -7.818 13.841 1.00 97.62 123 GLU A O 1
ATOM 953 N N . VAL A 1 124 ? -5.013 -6.358 12.192 1.00 97.31 124 VAL A N 1
ATOM 954 C CA . VAL A 1 124 ? -5.531 -7.364 11.248 1.00 97.31 124 VAL A CA 1
ATOM 955 C C . VAL A 1 124 ? -4.411 -8.074 10.483 1.00 97.31 124 VAL A C 1
ATOM 957 O O . VAL A 1 124 ? -4.510 -9.264 10.189 1.00 97.31 124 VAL A O 1
ATOM 960 N N . THR A 1 125 ? -3.347 -7.355 10.125 1.00 97.69 125 THR A N 1
ATOM 961 C CA . THR A 1 125 ? -2.306 -7.857 9.206 1.00 97.69 125 THR A CA 1
ATOM 962 C C . THR A 1 125 ? -1.007 -8.256 9.907 1.00 97.69 125 THR A C 1
ATOM 964 O O . THR A 1 125 ? -0.169 -8.940 9.317 1.00 97.69 125 THR A O 1
ATOM 967 N N . GLY A 1 126 ? -0.801 -7.812 11.148 1.00 97.38 126 GLY A N 1
ATOM 968 C CA . GLY A 1 126 ? 0.458 -7.948 11.879 1.00 97.38 126 GLY A CA 1
ATOM 969 C C . GLY A 1 126 ? 1.600 -7.085 11.328 1.00 97.38 126 GLY A C 1
ATOM 970 O O . GLY A 1 126 ? 2.753 -7.296 11.700 1.00 97.38 126 GLY A O 1
ATOM 971 N N . ILE A 1 127 ? 1.323 -6.151 10.411 1.00 96.88 127 ILE A N 1
ATOM 972 C CA . ILE A 1 127 ? 2.324 -5.237 9.848 1.00 96.88 127 ILE A CA 1
ATOM 973 C C . ILE A 1 127 ? 2.404 -4.004 10.746 1.00 96.88 127 ILE A C 1
ATOM 975 O O . ILE A 1 127 ? 1.495 -3.170 10.744 1.00 96.88 127 ILE A O 1
ATOM 979 N N . SER A 1 128 ? 3.507 -3.870 11.486 1.00 98.00 128 SER A N 1
ATOM 980 C CA . SER A 1 128 ? 3.679 -2.753 12.425 1.00 98.00 128 SER A CA 1
ATOM 981 C C . SER A 1 128 ? 3.607 -1.391 11.737 1.00 98.00 128 SER A C 1
ATOM 983 O O . SER A 1 128 ? 4.033 -1.260 10.590 1.00 98.00 128 SER A O 1
ATOM 985 N N . GLY A 1 129 ? 3.172 -0.338 12.430 1.00 95.81 129 GLY A N 1
ATOM 986 C CA . GLY A 1 129 ? 3.161 1.019 11.859 1.00 95.81 129 GLY A CA 1
ATOM 987 C C . GLY A 1 129 ? 4.520 1.472 11.289 1.00 95.81 129 GLY A C 1
ATOM 988 O O . GLY A 1 129 ? 4.588 2.173 10.276 1.00 95.81 129 GLY A O 1
ATOM 989 N N . VAL A 1 130 ? 5.628 1.013 11.883 1.00 96.94 130 VAL A N 1
ATOM 990 C CA . VAL A 1 130 ? 6.985 1.258 11.363 1.00 96.94 130 VAL A CA 1
ATOM 991 C C . VAL A 1 130 ? 7.232 0.493 10.060 1.00 96.94 130 VAL A C 1
ATOM 993 O O . VAL A 1 130 ? 7.805 1.049 9.123 1.00 96.94 130 VAL A O 1
ATOM 996 N N . GLU A 1 131 ? 6.816 -0.770 9.984 1.00 97.62 131 GLU A N 1
ATOM 997 C CA . GLU A 1 131 ? 6.908 -1.591 8.771 1.00 97.62 131 GLU A CA 1
ATOM 998 C C . GLU A 1 131 ? 6.009 -1.041 7.655 1.00 97.62 131 GLU A C 1
ATOM 1000 O O . GLU A 1 131 ? 6.465 -0.924 6.519 1.00 97.62 131 GLU A O 1
ATOM 1005 N N . GLN A 1 132 ? 4.794 -0.589 7.983 1.00 97.25 132 GLN A N 1
ATOM 1006 C CA . GLN A 1 132 ? 3.887 0.084 7.053 1.00 97.25 132 GLN A CA 1
ATOM 1007 C C . GLN A 1 132 ? 4.561 1.300 6.409 1.00 97.25 132 GLN A C 1
ATOM 1009 O O . GLN A 1 132 ? 4.615 1.402 5.183 1.00 97.25 132 GLN A O 1
ATOM 1014 N N . ASN A 1 133 ? 5.149 2.189 7.219 1.00 95.81 133 ASN A N 1
ATOM 1015 C CA . ASN A 1 133 ? 5.867 3.360 6.711 1.00 95.81 133 ASN A CA 1
ATOM 1016 C C . ASN A 1 133 ? 7.035 2.957 5.791 1.00 95.81 133 ASN A C 1
ATOM 1018 O O . ASN A 1 133 ? 7.204 3.517 4.709 1.00 95.81 133 ASN A O 1
ATOM 1022 N N . ARG A 1 134 ? 7.812 1.935 6.175 1.00 95.50 134 ARG A N 1
ATOM 1023 C CA . ARG A 1 134 ? 8.934 1.438 5.358 1.00 95.50 134 ARG A CA 1
ATOM 1024 C C . ARG A 1 134 ? 8.480 0.891 4.010 1.00 95.50 134 ARG A C 1
ATOM 1026 O O . ARG A 1 134 ? 9.109 1.202 3.003 1.00 95.50 134 ARG A O 1
ATOM 1033 N N . LEU A 1 135 ? 7.411 0.098 3.985 1.00 96.31 135 LEU A N 1
ATOM 1034 C CA . LEU A 1 135 ? 6.852 -0.467 2.757 1.00 96.31 135 LEU A CA 1
ATOM 1035 C C . LEU A 1 135 ? 6.382 0.637 1.808 1.00 96.31 135 LEU A C 1
ATOM 1037 O O . LEU A 1 135 ? 6.736 0.627 0.629 1.00 96.31 135 LEU A O 1
ATOM 1041 N N . VAL A 1 136 ? 5.643 1.616 2.333 1.00 94.62 136 VAL A N 1
ATOM 1042 C CA . VAL A 1 136 ? 5.109 2.738 1.551 1.00 94.62 136 VAL A CA 1
ATOM 1043 C C . VAL A 1 136 ? 6.232 3.605 0.981 1.00 94.62 136 VAL A C 1
ATOM 1045 O O . VAL A 1 136 ? 6.295 3.810 -0.231 1.00 94.62 136 VAL A O 1
ATOM 1048 N N . VAL A 1 137 ? 7.152 4.073 1.829 1.00 94.88 137 VAL A N 1
ATOM 1049 C CA . VAL A 1 137 ? 8.273 4.923 1.395 1.00 94.88 137 VAL A CA 1
ATOM 1050 C C . VAL A 1 137 ? 9.187 4.167 0.434 1.00 94.88 137 VAL A C 1
ATOM 1052 O O . VAL A 1 137 ? 9.605 4.716 -0.583 1.00 94.88 137 VAL A O 1
ATOM 1055 N N . GLY A 1 138 ? 9.469 2.892 0.709 1.00 94.12 138 GLY A N 1
ATOM 1056 C CA . GLY A 1 138 ? 10.275 2.053 -0.172 1.00 94.12 138 GLY A CA 1
ATOM 1057 C C . GLY A 1 138 ? 9.662 1.918 -1.565 1.00 94.12 138 GLY A C 1
ATOM 1058 O O . GLY A 1 138 ? 10.378 2.040 -2.560 1.00 94.12 138 GLY A O 1
ATOM 1059 N N . ALA A 1 139 ? 8.345 1.703 -1.652 1.00 93.56 139 ALA A N 1
ATOM 1060 C CA . ALA A 1 139 ? 7.655 1.524 -2.927 1.00 93.56 139 ALA A CA 1
ATOM 1061 C C . ALA A 1 139 ? 7.706 2.820 -3.739 1.00 93.56 139 ALA A C 1
ATOM 1063 O O . ALA A 1 139 ? 8.034 2.803 -4.922 1.00 93.56 139 ALA A O 1
ATOM 1064 N N . GLN A 1 140 ? 7.521 3.956 -3.068 1.00 91.00 140 GLN A N 1
ATOM 1065 C CA . GLN A 1 140 ? 7.647 5.268 -3.684 1.00 91.00 140 GLN A CA 1
ATOM 1066 C C . GLN A 1 140 ? 9.066 5.543 -4.215 1.00 91.00 140 GLN A C 1
ATOM 1068 O O . GLN A 1 140 ? 9.225 6.031 -5.334 1.00 91.00 140 GLN A O 1
ATOM 1073 N N . VAL A 1 141 ? 10.108 5.221 -3.440 1.00 93.88 141 VAL A N 1
ATOM 1074 C CA . VAL A 1 141 ? 11.506 5.377 -3.882 1.00 93.88 141 VAL A CA 1
ATOM 1075 C C . VAL A 1 141 ? 11.786 4.497 -5.098 1.00 93.88 141 VAL A C 1
ATOM 1077 O O . VAL A 1 141 ? 12.391 4.957 -6.065 1.00 93.88 141 VAL A O 1
ATOM 1080 N N . ARG A 1 142 ? 11.308 3.248 -5.086 1.00 93.12 142 ARG A N 1
ATOM 1081 C CA . ARG A 1 142 ? 11.415 2.339 -6.233 1.00 93.12 142 ARG A CA 1
ATOM 1082 C C . ARG A 1 142 ? 10.763 2.938 -7.480 1.00 93.12 142 ARG A C 1
ATOM 1084 O O . ARG A 1 142 ? 11.390 2.933 -8.535 1.00 93.12 142 ARG A O 1
ATOM 1091 N N . ASP A 1 143 ? 9.538 3.439 -7.369 1.00 90.56 143 ASP A N 1
ATOM 1092 C CA . ASP A 1 143 ? 8.804 3.984 -8.514 1.00 90.56 143 ASP A CA 1
ATOM 1093 C C . ASP A 1 143 ? 9.513 5.217 -9.095 1.00 90.56 143 ASP A C 1
ATOM 1095 O O . ASP A 1 143 ? 9.682 5.314 -10.310 1.00 90.56 143 ASP A O 1
ATOM 1099 N N . SER A 1 144 ? 10.057 6.088 -8.239 1.00 90.81 144 SER A N 1
ATOM 1100 C CA . SER A 1 144 ? 10.874 7.236 -8.661 1.00 90.81 144 SER A CA 1
ATOM 1101 C C . SER A 1 144 ? 12.158 6.817 -9.399 1.00 90.81 144 SER A C 1
ATOM 1103 O O . SER A 1 144 ? 12.542 7.420 -10.407 1.00 90.81 144 SER A O 1
ATOM 1105 N N . LEU A 1 145 ? 12.818 5.744 -8.949 1.00 90.50 145 LEU A N 1
ATOM 1106 C CA . LEU A 1 145 ? 13.989 5.179 -9.631 1.00 90.50 145 LEU A CA 1
ATOM 1107 C C . LEU A 1 145 ? 13.639 4.563 -10.996 1.00 90.50 145 LEU A C 1
ATOM 1109 O O . LEU A 1 145 ? 14.442 4.629 -11.925 1.00 90.50 145 LEU A O 1
ATOM 1113 N N . ILE A 1 146 ? 12.450 3.974 -11.141 1.00 90.44 146 ILE A N 1
ATOM 1114 C CA . ILE A 1 146 ? 11.975 3.427 -12.421 1.00 90.44 146 ILE A CA 1
ATOM 1115 C C . ILE A 1 146 ? 11.638 4.558 -13.397 1.00 90.44 146 ILE A C 1
ATOM 1117 O O . ILE A 1 146 ? 12.073 4.527 -14.550 1.00 90.44 146 ILE A O 1
ATOM 1121 N N . GLU A 1 147 ? 10.912 5.577 -12.936 1.00 86.44 147 GLU A N 1
ATOM 1122 C CA . GLU A 1 147 ? 10.525 6.730 -13.751 1.00 86.44 147 GLU A CA 1
ATOM 1123 C C . GLU A 1 147 ? 11.759 7.483 -14.269 1.00 86.44 147 GLU A C 1
ATOM 1125 O O . GLU A 1 147 ? 11.881 7.737 -15.467 1.00 86.44 147 GLU A O 1
ATOM 1130 N N . SER A 1 148 ? 12.737 7.737 -13.395 1.00 85.62 148 SER A N 1
ATOM 1131 C CA . SER A 1 148 ? 13.988 8.418 -13.761 1.00 85.62 148 SER A CA 1
ATOM 1132 C C . SER A 1 148 ? 14.878 7.632 -14.730 1.00 85.62 148 SER A C 1
ATOM 1134 O O . SER A 1 148 ? 15.616 8.242 -15.507 1.00 85.62 148 SER A O 1
ATOM 1136 N N . LYS A 1 149 ? 14.819 6.294 -14.722 1.00 77.94 149 LYS A N 1
ATOM 1137 C CA . LYS A 1 149 ? 15.616 5.438 -15.617 1.00 77.94 149 LYS A CA 1
ATOM 1138 C C . LYS A 1 149 ? 14.986 5.260 -16.998 1.00 77.94 149 LYS A C 1
ATOM 1140 O O . LYS A 1 149 ? 15.647 4.737 -17.893 1.00 77.94 149 LYS A O 1
ATOM 1145 N N . THR A 1 150 ? 13.741 5.687 -17.196 1.00 59.09 150 THR A N 1
ATOM 1146 C CA . THR A 1 150 ? 13.086 5.594 -18.502 1.00 59.09 150 THR A CA 1
ATOM 1147 C C . THR A 1 150 ? 13.777 6.572 -19.460 1.00 59.09 150 THR A C 1
ATOM 1149 O O . THR A 1 150 ? 13.644 7.786 -19.276 1.00 59.09 150 THR A O 1
ATOM 1152 N N . PRO A 1 151 ? 14.543 6.105 -20.473 1.00 55.38 151 PRO A N 1
ATOM 1153 C CA . PRO A 1 151 ? 15.084 7.013 -21.467 1.00 55.38 151 PRO A CA 1
ATOM 1154 C C . PRO A 1 151 ? 13.889 7.687 -22.129 1.00 55.38 151 PRO A C 1
ATOM 1156 O O . PRO A 1 151 ? 12.974 7.015 -22.605 1.00 55.38 151 PRO A O 1
ATOM 1159 N N . ARG A 1 152 ? 13.893 9.020 -22.112 1.00 56.47 152 ARG A N 1
ATOM 1160 C CA . ARG A 1 152 ? 12.978 9.874 -22.863 1.00 56.47 152 ARG A CA 1
ATOM 1161 C C . ARG A 1 152 ? 13.087 9.454 -24.330 1.00 56.47 152 ARG A C 1
ATOM 1163 O O . ARG A 1 152 ? 13.942 9.964 -25.049 1.00 56.47 152 ARG A O 1
ATOM 1170 N N . SER A 1 153 ? 12.296 8.469 -24.756 1.00 53.44 153 SER A N 1
ATOM 1171 C CA . SER A 1 153 ? 12.122 8.164 -26.166 1.00 53.44 153 SER A CA 1
ATOM 1172 C C . SER A 1 153 ? 11.548 9.442 -26.750 1.00 53.44 153 SER A C 1
ATOM 1174 O O . SER A 1 153 ? 10.471 9.905 -26.375 1.00 53.44 153 SER A O 1
ATOM 1176 N N . ALA A 1 154 ? 12.398 10.121 -27.513 1.00 56.41 154 ALA A N 1
ATOM 1177 C CA . ALA A 1 154 ? 12.090 11.401 -28.104 1.00 56.41 154 ALA A CA 1
ATOM 1178 C C . ALA A 1 154 ? 10.737 11.300 -28.825 1.00 56.41 154 ALA A C 1
ATOM 1180 O O . ALA A 1 154 ? 10.473 10.269 -29.453 1.00 56.41 154 ALA A O 1
ATOM 1181 N N . PRO A 1 155 ? 9.891 12.344 -28.789 1.00 53.62 155 PRO A N 1
ATOM 1182 C CA . PRO A 1 155 ? 8.828 12.435 -29.767 1.00 53.62 155 PRO A CA 1
ATOM 1183 C C . PRO A 1 155 ? 9.523 12.471 -31.127 1.00 53.62 155 PRO A C 1
ATOM 1185 O O . PRO A 1 155 ? 10.186 13.452 -31.467 1.00 53.62 155 PRO A O 1
ATOM 1188 N N . LEU A 1 156 ? 9.443 11.369 -31.873 1.00 51.09 156 LEU A N 1
ATOM 1189 C CA . LEU A 1 156 ? 9.769 11.380 -33.288 1.00 51.09 156 LEU A CA 1
ATOM 1190 C C . LEU A 1 156 ? 8.884 12.472 -33.899 1.00 51.09 156 LEU A C 1
ATOM 1192 O O . LEU A 1 156 ? 7.662 12.381 -33.756 1.00 51.09 156 LEU A O 1
ATOM 1196 N N . PRO A 1 157 ? 9.429 13.515 -34.553 1.00 57.81 157 PRO A N 1
ATOM 1197 C CA . PRO A 1 157 ? 8.594 14.312 -35.422 1.00 57.81 157 PRO A CA 1
ATOM 1198 C C . PRO A 1 157 ? 8.071 13.355 -36.489 1.00 57.81 157 PRO A C 1
ATOM 1200 O O . PRO A 1 157 ? 8.820 12.851 -37.327 1.00 57.81 157 PRO A O 1
ATOM 1203 N N . HIS A 1 158 ? 6.777 13.063 -36.403 1.00 53.09 158 HIS A N 1
ATOM 1204 C CA . HIS A 1 158 ? 6.004 12.464 -37.470 1.00 53.09 158 HIS A CA 1
ATOM 1205 C C . HIS A 1 158 ? 6.111 13.418 -38.660 1.00 53.09 158 HIS A C 1
ATOM 1207 O O . HIS A 1 158 ? 5.313 14.341 -38.813 1.00 53.09 158 HIS A O 1
ATOM 1213 N N . ILE A 1 159 ? 7.132 13.233 -39.495 1.00 54.25 159 ILE A N 1
ATOM 1214 C CA . ILE A 1 159 ? 7.103 13.747 -40.855 1.00 54.25 159 ILE A CA 1
ATOM 1215 C C . ILE A 1 159 ? 6.099 12.845 -41.559 1.00 54.25 159 ILE A C 1
ATOM 1217 O O . ILE A 1 159 ? 6.420 11.770 -42.064 1.00 54.25 159 ILE A O 1
ATOM 1221 N N . THR A 1 160 ? 4.836 13.243 -41.437 1.00 52.72 160 THR A N 1
ATOM 1222 C CA . THR A 1 160 ? 3.697 12.679 -42.137 1.00 52.72 160 THR A CA 1
ATOM 1223 C C . THR A 1 160 ? 4.058 12.567 -43.610 1.00 52.72 160 THR A C 1
ATOM 1225 O O . THR A 1 160 ? 4.128 13.555 -44.339 1.00 52.72 160 THR A O 1
ATOM 1228 N N . SER A 1 161 ? 4.290 11.330 -44.040 1.00 50.09 161 SER A N 1
ATOM 1229 C CA . SER A 1 161 ? 4.180 10.936 -45.433 1.00 50.09 161 SER A CA 1
ATOM 1230 C C . SER A 1 161 ? 2.722 11.128 -45.830 1.00 50.09 161 SER A C 1
ATOM 1232 O O . SER A 1 161 ? 1.853 10.331 -45.486 1.00 50.09 161 SER A O 1
ATOM 1234 N N . SER A 1 162 ? 2.426 12.254 -46.467 1.00 46.91 162 SER A N 1
ATOM 1235 C CA . SER A 1 162 ? 1.189 12.490 -47.201 1.00 46.91 162 SER A CA 1
ATOM 1236 C C . SER A 1 162 ? 1.421 13.658 -48.147 1.00 46.91 162 SER A C 1
ATOM 1238 O O . SER A 1 162 ? 1.540 14.794 -47.697 1.00 46.91 162 SER A O 1
ATOM 1240 N N . ARG A 1 163 ? 1.432 13.378 -49.455 1.00 49.62 163 ARG A N 1
ATOM 1241 C CA . ARG A 1 163 ? 0.468 13.937 -50.423 1.00 49.62 163 ARG A CA 1
ATOM 1242 C C . ARG A 1 163 ? 1.060 13.995 -51.832 1.00 49.62 163 ARG A C 1
ATOM 1244 O O . ARG A 1 163 ? 1.737 14.930 -52.236 1.00 49.62 163 ARG A O 1
ATOM 1251 N N . THR A 1 164 ? 0.709 12.959 -52.583 1.00 58.91 164 THR A N 1
ATOM 1252 C CA . THR A 1 164 ? 0.346 13.002 -54.001 1.00 58.91 164 THR A CA 1
ATOM 1253 C C . THR A 1 164 ? -0.227 14.362 -54.431 1.00 58.91 164 THR A C 1
ATOM 1255 O O . THR A 1 164 ? -1.223 14.784 -53.843 1.00 58.91 164 THR A O 1
ATOM 1258 N N . ALA A 1 165 ? 0.322 15.00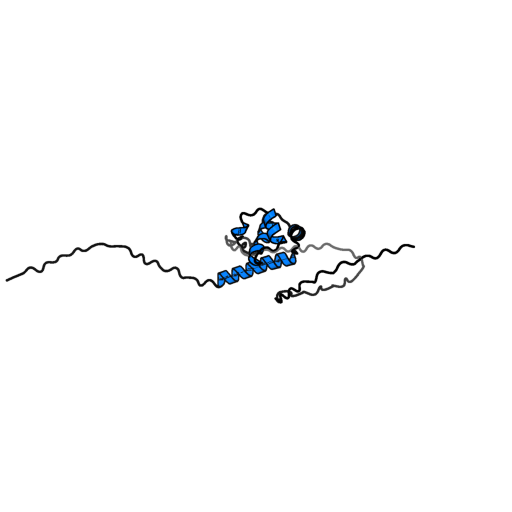3 -55.466 1.00 46.06 165 ALA A N 1
ATOM 1259 C CA . ALA A 1 165 ? -0.442 15.685 -56.523 1.00 46.06 165 ALA A CA 1
ATOM 1260 C C . ALA A 1 165 ? 0.465 16.519 -57.445 1.00 46.06 165 ALA A C 1
ATOM 1262 O O . ALA A 1 165 ? 1.264 17.325 -56.982 1.00 46.06 165 ALA A O 1
ATOM 1263 N N . SER A 1 166 ? 0.167 16.421 -58.744 1.00 46.75 166 SER A N 1
ATOM 1264 C CA . SER A 1 166 ? 0.330 17.473 -59.756 1.00 46.75 166 SER A CA 1
ATOM 1265 C C . SER A 1 166 ? 1.631 17.503 -60.576 1.00 46.75 166 SER A C 1
ATOM 1267 O O . SER A 1 166 ? 2.492 18.361 -60.411 1.00 46.75 166 SER A O 1
ATOM 1269 N N . MET A 1 167 ? 1.697 16.610 -61.571 1.00 47.34 167 MET A N 1
ATOM 1270 C CA . MET A 1 167 ? 2.026 17.033 -62.943 1.00 47.34 167 MET A CA 1
ATOM 1271 C C . MET A 1 167 ? 0.936 18.014 -63.404 1.00 47.34 167 MET A C 1
ATOM 1273 O O . MET A 1 167 ? -0.244 17.693 -63.240 1.00 47.34 167 MET A O 1
ATOM 1277 N N . PRO A 1 168 ? 1.289 19.202 -63.925 1.00 47.16 168 PRO A N 1
ATOM 1278 C CA . PRO A 1 168 ? 1.252 19.364 -65.383 1.00 47.16 168 PRO A CA 1
ATOM 1279 C C . PRO A 1 168 ? 2.305 20.355 -65.916 1.00 47.16 168 PRO A C 1
ATOM 1281 O O . PRO A 1 168 ? 2.656 21.335 -65.261 1.00 47.16 168 PRO A O 1
ATOM 1284 N N . GLY A 1 169 ? 2.774 20.155 -67.149 1.00 48.59 169 GLY A N 1
ATOM 1285 C CA . GLY A 1 169 ? 3.645 21.150 -67.773 1.00 48.59 169 GLY A CA 1
ATOM 1286 C C . GLY A 1 169 ? 4.293 20.748 -69.086 1.00 48.59 169 GLY A C 1
ATOM 1287 O O . GLY A 1 169 ? 5.493 20.942 -69.243 1.00 48.59 169 GLY A O 1
ATOM 1288 N N . GLU A 1 170 ? 3.515 20.219 -70.032 1.00 51.84 170 GLU A N 1
ATOM 1289 C CA . GLU A 1 170 ? 3.883 20.205 -71.449 1.00 51.84 170 GLU A CA 1
ATOM 1290 C C . GLU A 1 170 ? 4.402 21.582 -71.893 1.00 51.84 170 GLU A C 1
ATOM 1292 O O . GLU A 1 170 ? 3.662 22.566 -71.936 1.00 51.84 170 GLU A O 1
ATOM 1297 N N . ARG A 1 171 ? 5.671 21.646 -72.300 1.00 58.47 171 ARG A N 1
ATOM 1298 C CA . ARG A 1 171 ? 6.147 22.654 -73.250 1.00 58.47 171 ARG A CA 1
ATOM 1299 C C . ARG A 1 171 ? 6.909 21.972 -74.373 1.00 58.47 171 ARG A C 1
ATOM 1301 O O . ARG A 1 171 ? 8.096 21.692 -74.278 1.00 58.47 171 ARG A O 1
ATOM 1308 N N . ARG A 1 172 ? 6.123 21.706 -75.418 1.00 50.06 172 ARG A N 1
ATOM 1309 C CA . ARG A 1 172 ? 6.447 21.777 -76.846 1.00 50.06 172 ARG A CA 1
ATOM 1310 C C . ARG A 1 172 ? 7.930 21.956 -77.173 1.00 50.06 172 ARG A C 1
ATOM 1312 O O . ARG A 1 172 ? 8.460 23.059 -77.076 1.00 50.06 172 ARG A O 1
ATOM 1319 N N . ILE A 1 173 ? 8.507 20.912 -77.749 1.00 58.28 173 ILE A N 1
ATOM 1320 C CA . ILE A 1 173 ? 9.532 21.060 -78.778 1.00 58.28 173 ILE A CA 1
ATOM 1321 C C . ILE A 1 173 ? 8.839 20.650 -80.080 1.00 58.28 173 ILE A C 1
ATOM 1323 O O . ILE A 1 173 ? 8.549 19.474 -80.291 1.00 58.28 173 ILE A O 1
ATOM 1327 N N . SER A 1 174 ? 8.448 21.633 -80.892 1.00 52.97 174 SER A N 1
ATOM 1328 C CA . SER A 1 174 ? 7.933 21.387 -82.244 1.00 52.97 174 SER A CA 1
ATOM 1329 C C . SER A 1 174 ? 9.094 21.052 -83.191 1.00 52.97 174 SER A C 1
ATOM 1331 O O . SER A 1 174 ? 10.180 21.608 -83.012 1.00 52.97 174 SER A O 1
ATOM 1333 N N . PRO A 1 175 ? 8.885 20.207 -84.215 1.00 61.44 175 PRO A N 1
ATOM 1334 C CA . PRO A 1 175 ? 9.916 19.862 -85.185 1.00 61.44 175 PRO A CA 1
ATOM 1335 C C . PRO A 1 175 ? 9.888 20.754 -86.446 1.00 61.44 175 PRO A C 1
ATOM 1337 O O . PRO A 1 175 ? 8.834 21.243 -86.844 1.00 61.44 175 PRO A O 1
ATOM 1340 N N . VAL A 1 176 ? 11.061 20.830 -87.094 1.00 51.59 176 VAL A N 1
ATOM 1341 C CA . VAL A 1 176 ? 11.325 20.980 -88.546 1.00 51.59 176 VAL A CA 1
ATOM 1342 C C . VAL A 1 176 ? 11.082 22.353 -89.201 1.00 51.59 176 VAL A C 1
ATOM 1344 O O . VAL A 1 176 ? 9.949 22.751 -89.462 1.00 51.59 176 VAL A O 1
ATOM 1347 N N . ARG A 1 177 ? 12.178 22.984 -89.652 1.00 49.19 177 ARG A N 1
ATOM 1348 C CA . ARG A 1 177 ? 12.555 22.965 -91.077 1.00 49.19 177 ARG A CA 1
ATOM 1349 C C . ARG A 1 177 ? 14.061 23.091 -91.266 1.00 49.19 177 ARG A C 1
ATOM 1351 O O . ARG A 1 177 ? 14.678 23.818 -90.461 1.00 49.19 177 ARG A O 1
#

pLDDT: mean 70.25, std 21.07, range [38.78, 98.12]

Radius of gyration: 35.55 Å; chains: 1; bounding box: 34×93×137 Å

Sequence (177 aa):
MLSLSANALKPITTFNHSNSFSAFLNPHPLFLIPHPRNSTLKTKTSAKPNISASLIPANPPPKNLQPYQPFRPPPSPLPAKYSSLDAAARLEVLSSRAGLWYEYAPLITSLIREGYAPSSIEEVTGISGVEQNRLVVGAQVRDSLIESKTPRSAPLPHITSSRTASMPGERRISPVR

InterPro domains:
  IPR037494 Rubisco accumulation factor 1 [PTHR35299] (1-151)
  IPR040781 Rubisco accumulation factor 1, helix turn helix domain [PF18579] (86-145)